Protein AF-A0A839F134-F1 (afdb_monomer_lite)

Organism: NCBI:txid328517

Foldseek 3Di:
DPDLLVVQV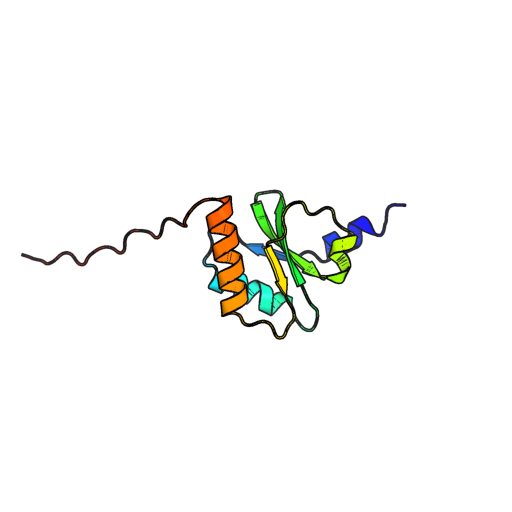VQKDFQFALLDQLLSSLVSLLVSQVQAKKWWAQDPVRTIMITGPVCPVSYDGPGTLDIDGNPDDSVVSSVSSQVSSCVPPNHNPPPPDPDPPDDD

Secondary structure (DSSP, 8-state):
--SHHHHHHHT-EEEE-TTS-HHHHHHHHHHHHTTS-EEEEE-GGG-EEEEEGGGGGGS--S-EEEEE-TT--HHHHHHHHHHHHHHHH-S--PPPP-------

Radius of gyration: 16.55 Å; chains: 1; bounding box: 54×34×42 Å

Sequence (104 aa):
MTDQHLHGLEESFDVGSPQDEPATLASIVLNCMRDRPLAVYLGEGRALRCVPARALGEIEIDDIVGVYSPKADLDAIADDIRTYVEARFGPARVPPVLAPRRAA

Structure (mmCIF, N/CA/C/O backbone):
data_AF-A0A839F134-F1
#
_entry.id   AF-A0A839F134-F1
#
loop_
_atom_site.group_PDB
_atom_site.id
_atom_site.type_symbol
_atom_site.label_atom_id
_atom_site.label_alt_id
_atom_site.label_comp_id
_atom_site.label_asym_id
_atom_site.label_entity_id
_atom_site.label_seq_id
_atom_site.pdbx_PDB_ins_code
_atom_site.Cartn_x
_atom_site.Cartn_y
_atom_site.Cartn_z
_atom_site.occupancy
_atom_site.B_iso_or_equiv
_atom_site.auth_seq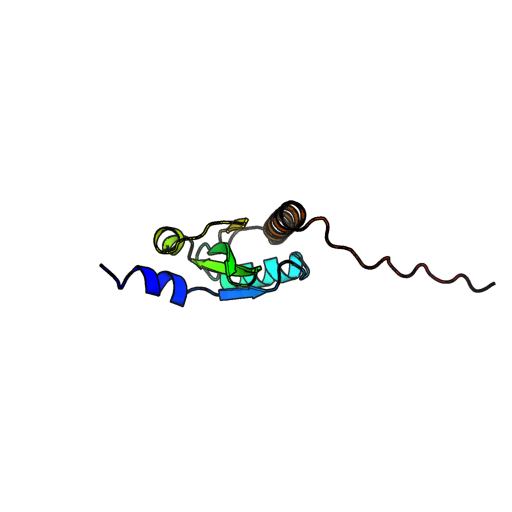_id
_atom_site.auth_comp_id
_atom_site.auth_asym_id
_atom_site.auth_atom_id
_atom_site.pdbx_PDB_model_num
ATOM 1 N N . MET A 1 1 ? -18.546 23.329 10.870 1.00 50.31 1 MET A N 1
ATOM 2 C CA . MET A 1 1 ? -18.374 21.898 10.540 1.00 50.31 1 MET A CA 1
ATOM 3 C C . MET A 1 1 ? -16.965 21.719 9.979 1.00 50.31 1 MET A C 1
ATOM 5 O O . MET A 1 1 ? -16.840 21.594 8.773 1.00 50.31 1 MET A O 1
ATOM 9 N N . THR A 1 2 ? -15.902 21.805 10.787 1.00 49.22 2 THR A N 1
ATOM 10 C CA . THR A 1 2 ? -14.543 21.969 10.209 1.00 49.22 2 THR A CA 1
ATOM 11 C C . THR A 1 2 ? -13.382 21.560 11.130 1.00 49.22 2 THR A C 1
ATOM 13 O O . THR A 1 2 ? -12.305 22.120 11.014 1.00 49.22 2 THR A O 1
ATOM 16 N N . ASP A 1 3 ? -13.560 20.562 11.999 1.00 52.25 3 ASP A N 1
ATOM 17 C CA . ASP A 1 3 ? -12.428 19.988 12.763 1.00 52.25 3 ASP A CA 1
ATOM 18 C C . ASP A 1 3 ? -12.170 18.506 12.447 1.00 52.25 3 ASP A C 1
ATOM 20 O O . ASP A 1 3 ? -11.038 18.048 12.508 1.00 52.25 3 ASP A O 1
ATOM 24 N N . GLN A 1 4 ? -13.186 17.748 12.016 1.00 50.56 4 GLN A N 1
ATOM 25 C CA . GLN A 1 4 ? -13.009 16.316 11.725 1.00 50.56 4 GLN A CA 1
ATOM 26 C C . GLN A 1 4 ? -12.210 16.047 10.439 1.00 50.56 4 GLN A C 1
ATOM 28 O O . GLN A 1 4 ? -11.424 15.114 10.414 1.00 50.56 4 GLN A O 1
ATOM 33 N N . HIS A 1 5 ? -12.322 16.894 9.408 1.00 50.47 5 HIS A N 1
ATOM 34 C CA . HIS A 1 5 ? -11.585 16.705 8.145 1.00 50.47 5 HIS A CA 1
ATOM 35 C C . HIS A 1 5 ? -10.055 16.799 8.298 1.00 50.47 5 HIS A C 1
ATOM 37 O O . HIS A 1 5 ? -9.318 16.240 7.490 1.00 50.47 5 HIS A O 1
ATOM 43 N N . LEU A 1 6 ? -9.556 17.519 9.310 1.00 52.34 6 LEU A N 1
ATOM 44 C CA . LEU A 1 6 ? -8.115 17.703 9.501 1.00 52.34 6 LEU A CA 1
ATOM 45 C C . LEU A 1 6 ? -7.479 16.532 10.258 1.00 52.34 6 LEU A C 1
ATOM 47 O O . LEU A 1 6 ? -6.358 16.150 9.935 1.00 52.34 6 LEU A O 1
ATOM 51 N N . HIS A 1 7 ? -8.203 15.901 11.186 1.00 58.81 7 HIS A N 1
ATOM 52 C CA . HIS A 1 7 ? -7.669 14.795 11.985 1.00 58.81 7 HIS A CA 1
ATOM 53 C C . HIS A 1 7 ? -7.282 13.568 11.148 1.00 58.81 7 HIS A C 1
ATOM 55 O O . HIS A 1 7 ? -6.238 12.960 11.393 1.00 58.81 7 HIS A O 1
ATOM 61 N N . GLY A 1 8 ? -8.064 13.232 10.116 1.00 56.84 8 GLY A N 1
ATOM 62 C CA . GLY A 1 8 ? -7.723 12.139 9.202 1.00 56.84 8 GLY A CA 1
ATOM 63 C C . GLY A 1 8 ? -6.433 12.379 8.405 1.00 56.84 8 GLY A C 1
ATOM 64 O O . GLY A 1 8 ? -5.682 11.437 8.148 1.00 56.84 8 GLY A O 1
ATOM 65 N N . LEU A 1 9 ? -6.133 13.640 8.064 1.00 60.50 9 LEU A N 1
ATOM 66 C CA . LEU A 1 9 ? -4.898 14.037 7.375 1.00 60.50 9 LEU A CA 1
ATOM 67 C C . LEU A 1 9 ? -3.689 14.115 8.321 1.00 60.50 9 LEU A C 1
ATOM 69 O O . LEU A 1 9 ? -2.573 13.813 7.892 1.00 60.50 9 LEU A O 1
ATOM 73 N N . GLU A 1 10 ? -3.890 14.464 9.596 1.00 63.91 10 GLU A N 1
ATOM 74 C CA . GLU A 1 10 ? -2.837 14.440 10.628 1.00 63.91 10 GLU A CA 1
ATOM 75 C C . GLU A 1 10 ? -2.307 13.020 10.895 1.00 63.91 10 GLU A C 1
ATOM 77 O O . GLU A 1 10 ? -1.129 12.851 11.205 1.00 63.91 10 GLU A O 1
ATOM 82 N N . GLU A 1 11 ? -3.148 11.990 10.733 1.00 72.50 11 GLU A N 1
ATOM 83 C CA . GLU A 1 11 ? -2.751 10.576 10.839 1.00 72.50 11 GLU A CA 1
ATOM 84 C C . GLU A 1 11 ? -2.236 9.985 9.506 1.00 72.50 11 GLU A C 1
ATOM 86 O O . GLU A 1 11 ? -2.077 8.767 9.401 1.00 72.50 11 GLU A O 1
ATOM 91 N N . SER A 1 12 ? -1.981 10.806 8.478 1.00 82.31 12 SER A N 1
ATOM 92 C CA . SER A 1 12 ? -1.436 10.313 7.208 1.00 82.31 12 SER A CA 1
ATOM 93 C C . SER A 1 12 ? 0.076 10.085 7.275 1.00 82.31 12 SER A C 1
ATOM 95 O O . SER A 1 12 ? 0.837 10.927 7.752 1.00 82.31 12 SER A O 1
ATOM 97 N N . PHE A 1 13 ? 0.524 8.949 6.747 1.00 87.88 13 PHE A N 1
ATOM 98 C CA . PHE A 1 13 ? 1.935 8.592 6.645 1.00 87.88 13 PHE A CA 1
ATOM 99 C C . PHE A 1 13 ? 2.374 8.607 5.184 1.00 87.88 13 PHE A C 1
ATOM 101 O O . PHE A 1 13 ? 1.646 8.157 4.294 1.00 87.88 13 PHE A O 1
ATOM 108 N N . ASP A 1 14 ? 3.572 9.133 4.946 1.00 90.31 14 ASP A N 1
ATOM 109 C CA . ASP A 1 14 ? 4.242 9.025 3.655 1.00 90.31 14 ASP A CA 1
ATOM 110 C C . ASP A 1 14 ? 4.806 7.608 3.506 1.00 90.31 14 ASP A C 1
ATOM 112 O O . ASP A 1 14 ? 5.509 7.123 4.396 1.00 90.31 14 ASP A O 1
ATOM 116 N N . VAL A 1 15 ? 4.438 6.928 2.419 1.00 91.62 15 VAL A N 1
ATOM 117 C CA . VAL A 1 15 ? 4.934 5.578 2.117 1.00 91.62 15 VAL A CA 1
ATOM 118 C C . VAL A 1 15 ? 6.131 5.666 1.178 1.00 91.62 15 VAL A C 1
ATOM 120 O O . VAL A 1 15 ? 7.128 4.985 1.398 1.00 91.62 15 VAL A O 1
ATOM 123 N N . GLY A 1 16 ? 6.031 6.490 0.135 1.00 91.62 16 GLY A N 1
ATOM 124 C CA . GLY A 1 16 ? 7.105 6.696 -0.830 1.00 91.62 16 GLY A CA 1
ATOM 125 C C . GLY A 1 16 ? 6.604 7.014 -2.234 1.00 91.62 16 GLY A C 1
ATOM 126 O O . GLY A 1 16 ? 5.424 7.297 -2.464 1.00 91.62 16 GLY A O 1
ATOM 127 N N . SER A 1 17 ? 7.512 6.967 -3.203 1.00 91.19 17 SER A N 1
ATOM 128 C CA . SER A 1 17 ? 7.186 7.188 -4.608 1.00 91.19 17 SER A CA 1
ATOM 129 C C . SER A 1 17 ? 6.547 5.932 -5.214 1.00 91.19 17 SER A C 1
ATOM 131 O O . SER A 1 17 ? 7.035 4.831 -4.977 1.00 91.19 17 SER A O 1
ATOM 133 N N . PRO A 1 18 ? 5.540 6.054 -6.098 1.00 86.94 18 PRO A N 1
ATOM 134 C CA . PRO A 1 18 ? 5.007 4.931 -6.870 1.00 86.94 18 PRO A CA 1
ATOM 135 C C . PRO A 1 18 ? 6.055 4.219 -7.736 1.00 86.94 18 PRO A C 1
ATOM 137 O O . PRO A 1 18 ? 5.791 3.137 -8.240 1.00 86.94 18 PRO A O 1
ATOM 140 N N . GLN A 1 19 ? 7.213 4.847 -7.965 1.00 85.31 19 GLN A N 1
ATOM 141 C CA . GLN A 1 19 ? 8.323 4.274 -8.732 1.00 85.31 19 GLN A CA 1
ATOM 142 C C . GLN A 1 19 ? 9.290 3.447 -7.873 1.00 85.31 19 GLN A C 1
ATOM 144 O O . GLN A 1 19 ? 10.182 2.804 -8.428 1.00 85.31 19 GLN A O 1
ATOM 149 N N . ASP A 1 20 ? 9.153 3.493 -6.546 1.00 89.31 20 ASP A N 1
ATOM 150 C CA . ASP A 1 20 ? 9.965 2.681 -5.646 1.00 89.31 20 ASP A CA 1
ATOM 151 C C . ASP A 1 20 ? 9.559 1.202 -5.744 1.00 89.31 20 ASP A C 1
ATOM 153 O O . ASP A 1 20 ? 8.497 0.844 -6.258 1.00 89.31 20 ASP A O 1
ATOM 157 N N . GLU A 1 21 ? 10.422 0.314 -5.253 1.00 91.31 21 GLU A N 1
ATOM 158 C CA . GLU A 1 21 ? 10.173 -1.124 -5.311 1.00 91.31 21 GLU A CA 1
ATOM 159 C C . GLU A 1 21 ? 8.901 -1.501 -4.518 1.00 91.31 21 GLU A C 1
ATOM 161 O O . GLU A 1 21 ? 8.832 -1.212 -3.317 1.00 91.31 21 GLU A O 1
ATOM 166 N N . PRO A 1 22 ? 7.914 -2.198 -5.125 1.00 91.38 22 PRO A N 1
ATOM 167 C CA . PRO A 1 22 ? 6.641 -2.505 -4.467 1.00 91.38 22 PRO A CA 1
ATOM 168 C C . PRO A 1 22 ? 6.782 -3.255 -3.139 1.00 91.38 22 PRO A C 1
ATOM 170 O O . PRO A 1 22 ? 6.051 -2.969 -2.196 1.00 91.38 22 PRO A O 1
ATOM 173 N N . ALA A 1 23 ? 7.760 -4.160 -3.022 1.00 92.50 23 ALA A N 1
ATOM 174 C CA . ALA A 1 23 ? 8.041 -4.878 -1.777 1.00 92.50 23 ALA A CA 1
ATOM 175 C C . ALA A 1 23 ? 8.525 -3.943 -0.651 1.00 92.50 23 ALA A C 1
ATOM 177 O O . ALA A 1 23 ? 8.192 -4.140 0.519 1.00 92.50 23 ALA A O 1
ATOM 178 N N . THR A 1 24 ? 9.272 -2.890 -1.000 1.00 93.56 24 THR A N 1
ATOM 179 C CA . THR A 1 24 ? 9.732 -1.876 -0.041 1.00 93.56 24 THR A CA 1
ATOM 180 C C . THR A 1 24 ? 8.555 -1.024 0.428 1.00 93.56 24 THR A C 1
ATOM 182 O O . THR A 1 24 ? 8.372 -0.843 1.631 1.00 93.56 24 THR A O 1
ATOM 185 N N . LEU A 1 25 ? 7.707 -0.575 -0.501 1.00 93.81 25 LEU A N 1
ATOM 186 C CA . LEU A 1 25 ? 6.487 0.176 -0.190 1.00 93.81 25 LEU A CA 1
ATOM 187 C C . LEU A 1 25 ? 5.523 -0.649 0.682 1.00 93.81 25 LEU A C 1
ATOM 189 O O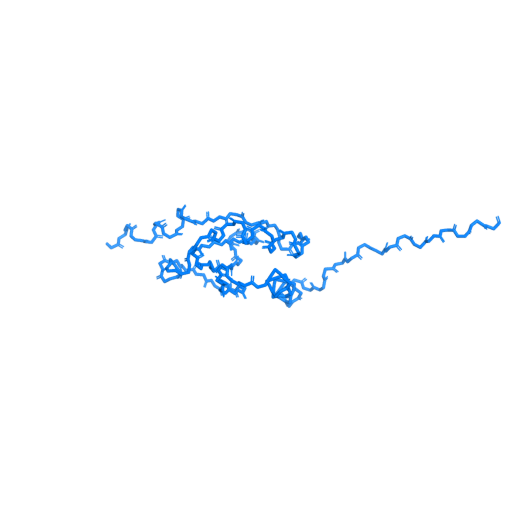 . LEU A 1 25 ? 5.019 -0.153 1.688 1.00 93.81 25 LEU A O 1
ATOM 193 N N . ALA A 1 26 ? 5.328 -1.931 0.360 1.00 94.00 26 ALA A N 1
ATOM 194 C CA . ALA A 1 26 ? 4.508 -2.855 1.143 1.00 94.00 26 ALA A CA 1
ATOM 195 C C . ALA A 1 26 ? 5.048 -3.061 2.567 1.00 94.00 26 ALA A C 1
ATOM 197 O O . ALA A 1 26 ? 4.280 -3.054 3.532 1.00 94.00 26 ALA A O 1
ATOM 198 N N . SER A 1 27 ? 6.370 -3.181 2.719 1.00 93.56 27 SER A N 1
ATOM 199 C CA . SER A 1 27 ? 7.019 -3.274 4.031 1.00 93.56 27 SER A CA 1
ATOM 200 C C . SER A 1 27 ? 6.784 -2.016 4.874 1.00 93.56 27 SER A C 1
ATOM 202 O O . SER A 1 27 ? 6.452 -2.111 6.057 1.00 93.56 27 SER A O 1
ATOM 204 N N . ILE A 1 28 ? 6.878 -0.826 4.270 1.00 93.62 28 ILE A N 1
ATOM 205 C CA . ILE A 1 28 ? 6.569 0.443 4.950 1.00 93.62 28 ILE A CA 1
ATOM 206 C C . ILE A 1 28 ? 5.100 0.469 5.385 1.00 93.62 28 ILE A C 1
ATOM 208 O O . ILE A 1 28 ? 4.812 0.735 6.551 1.00 93.62 28 ILE A O 1
ATOM 212 N N . VAL A 1 29 ? 4.178 0.106 4.489 1.00 92.75 29 VAL A N 1
ATOM 213 C CA . VAL A 1 29 ? 2.738 0.021 4.777 1.00 92.75 29 VAL A CA 1
ATOM 214 C C . VAL A 1 29 ? 2.445 -0.922 5.954 1.00 92.75 29 VAL A C 1
ATOM 216 O O . VAL A 1 29 ? 1.693 -0.552 6.858 1.00 92.75 29 VAL A O 1
ATOM 219 N N . LEU A 1 30 ? 3.069 -2.103 6.000 1.00 90.81 30 LEU A N 1
ATOM 220 C CA . LEU A 1 30 ? 2.935 -3.045 7.120 1.00 90.81 30 LEU A CA 1
ATOM 221 C C . LEU A 1 30 ? 3.500 -2.491 8.431 1.00 90.81 30 LEU A C 1
ATOM 223 O O . LEU A 1 30 ? 2.850 -2.593 9.472 1.00 90.81 30 LEU A O 1
ATOM 227 N N . ASN A 1 31 ? 4.667 -1.848 8.388 1.00 90.31 31 ASN A N 1
ATOM 228 C CA . ASN A 1 31 ? 5.267 -1.226 9.570 1.00 90.31 31 ASN A CA 1
ATOM 229 C C . ASN A 1 31 ? 4.410 -0.070 10.115 1.00 90.31 31 ASN A C 1
ATOM 231 O O . ASN A 1 31 ? 4.321 0.119 11.333 1.00 90.31 31 ASN A O 1
ATOM 235 N N . CYS A 1 32 ? 3.736 0.675 9.236 1.00 88.25 32 CYS A N 1
ATOM 236 C CA . CYS A 1 32 ? 2.769 1.702 9.619 1.00 88.25 32 CYS A CA 1
ATOM 237 C C . CYS A 1 32 ? 1.486 1.105 10.220 1.00 88.25 32 CYS A C 1
ATOM 239 O O . CYS A 1 32 ? 0.878 1.733 11.090 1.00 88.25 32 CYS A O 1
ATOM 241 N N . MET A 1 33 ? 1.075 -0.096 9.790 1.00 88.19 33 MET A N 1
ATOM 242 C CA . MET A 1 33 ? -0.204 -0.703 10.177 1.00 88.19 33 MET A CA 1
ATOM 243 C C . MET A 1 33 ? -0.325 -0.983 11.678 1.00 88.19 33 MET A C 1
ATOM 245 O O . MET A 1 33 ? -1.439 -0.939 12.194 1.00 88.19 33 MET A O 1
ATOM 249 N N . ARG A 1 34 ? 0.777 -1.183 12.420 1.00 79.50 34 ARG A N 1
ATOM 250 C CA . ARG A 1 34 ? 0.752 -1.555 13.855 1.00 79.50 34 ARG A CA 1
ATOM 251 C C . ARG A 1 34 ? -0.376 -2.574 14.131 1.00 79.50 34 ARG A C 1
ATOM 253 O O . ARG A 1 34 ? -0.316 -3.687 13.629 1.00 79.50 34 ARG A O 1
ATOM 260 N N . ASP A 1 35 ? -1.436 -2.159 14.833 1.00 84.81 35 ASP A N 1
ATOM 261 C CA . ASP A 1 35 ? -2.615 -2.976 15.165 1.00 84.81 35 ASP A CA 1
ATOM 262 C C . ASP A 1 35 ? -3.919 -2.492 14.497 1.00 84.81 35 ASP A C 1
ATOM 264 O O . ASP A 1 35 ? -5.020 -2.862 14.913 1.00 84.81 35 ASP A O 1
ATOM 268 N N . ARG A 1 36 ? -3.839 -1.607 13.498 1.00 87.19 36 ARG A N 1
ATOM 269 C CA . ARG A 1 36 ? -5.001 -0.948 12.885 1.00 87.19 36 ARG A CA 1
ATOM 270 C C . ARG A 1 36 ? -4.979 -1.090 11.361 1.00 87.19 36 ARG A C 1
ATOM 272 O O . ARG A 1 36 ? -3.927 -0.910 10.765 1.00 87.19 36 ARG A O 1
ATOM 279 N N . PRO A 1 37 ? -6.121 -1.358 10.705 1.00 92.62 37 PRO A N 1
ATOM 280 C CA . PRO A 1 37 ? -6.183 -1.357 9.248 1.00 92.62 37 PRO A CA 1
ATOM 281 C C . PRO A 1 37 ? -5.807 0.006 8.655 1.00 92.62 37 PRO A C 1
ATOM 283 O O . PRO A 1 37 ? -6.234 1.041 9.181 1.00 92.62 37 PRO A O 1
ATOM 286 N N . LEU A 1 38 ? -5.065 -0.002 7.548 1.00 93.69 38 LEU A N 1
ATOM 287 C CA . LEU A 1 38 ? -4.695 1.196 6.795 1.00 93.69 38 LEU A CA 1
ATOM 288 C C . LEU A 1 38 ? -5.271 1.150 5.382 1.00 93.69 38 LEU A C 1
ATOM 290 O O . LEU A 1 38 ? -5.295 0.099 4.746 1.00 93.69 38 LEU A O 1
ATOM 294 N N . ALA A 1 39 ? -5.692 2.304 4.883 1.00 93.75 39 ALA A N 1
ATOM 295 C CA . ALA A 1 39 ? -5.959 2.519 3.471 1.00 93.75 39 ALA A CA 1
ATOM 296 C C . ALA A 1 39 ? -4.733 3.157 2.817 1.00 93.75 39 ALA A C 1
ATOM 298 O O . ALA A 1 39 ? -4.190 4.123 3.352 1.00 93.75 39 ALA A O 1
ATOM 299 N N . VAL A 1 40 ? -4.311 2.622 1.675 1.00 94.62 40 VAL A N 1
ATOM 300 C CA . VAL A 1 40 ? -3.216 3.149 0.855 1.00 94.62 40 VAL A CA 1
ATOM 301 C C . VAL A 1 40 ? -3.812 3.826 -0.368 1.00 94.62 40 VAL A C 1
ATOM 303 O O . VAL A 1 40 ? -4.688 3.265 -1.027 1.00 94.62 40 VAL A O 1
ATOM 306 N N . TYR A 1 41 ? -3.340 5.025 -0.676 1.00 92.38 41 TYR A N 1
ATOM 307 C CA . TYR A 1 41 ? -3.860 5.851 -1.758 1.00 92.38 41 TYR A CA 1
ATOM 308 C C . TYR A 1 41 ? -2.756 6.687 -2.400 1.00 92.38 41 TYR A C 1
ATOM 310 O O . TYR A 1 41 ? -1.668 6.857 -1.839 1.00 92.38 41 TYR A O 1
ATOM 318 N N . LEU A 1 42 ? -3.043 7.218 -3.586 1.00 90.62 42 LEU A N 1
ATOM 319 C CA . LEU A 1 42 ? -2.166 8.167 -4.256 1.00 90.62 42 LEU A CA 1
ATOM 320 C C . LEU A 1 42 ? -2.498 9.589 -3.786 1.00 90.62 42 LEU A C 1
ATOM 322 O O . LEU A 1 42 ? -3.561 10.124 -4.093 1.00 90.62 42 LEU A O 1
ATOM 326 N N . GLY A 1 43 ? -1.593 10.197 -3.023 1.00 84.88 43 GLY A N 1
ATOM 327 C CA . GLY A 1 43 ? -1.745 11.558 -2.518 1.00 84.88 43 GLY A CA 1
ATOM 328 C C . GLY A 1 43 ? -1.305 12.642 -3.506 1.00 84.88 43 GLY A C 1
ATOM 329 O O . GLY A 1 43 ? -0.822 12.380 -4.615 1.00 84.88 43 GLY A O 1
ATOM 330 N N . GLU A 1 44 ? -1.423 13.896 -3.065 1.00 75.94 44 GLU A N 1
ATOM 331 C CA . GLU A 1 44 ? -0.881 15.050 -3.785 1.00 75.94 44 GLU A CA 1
ATOM 332 C C . GLU A 1 44 ? 0.618 14.876 -4.078 1.00 75.94 44 GLU A C 1
ATOM 334 O O . GLU A 1 44 ? 1.368 14.295 -3.296 1.00 75.94 44 GLU A O 1
ATOM 339 N N . GLY A 1 45 ? 1.061 15.343 -5.248 1.00 76.56 45 GLY A N 1
ATOM 340 C CA . GLY A 1 45 ? 2.437 15.123 -5.710 1.00 76.56 45 GLY A CA 1
ATOM 341 C C . GLY A 1 45 ? 2.713 13.704 -6.220 1.00 76.56 45 GLY A C 1
ATOM 342 O O . GLY A 1 45 ? 3.850 13.411 -6.581 1.00 76.56 45 GLY A O 1
ATOM 343 N N . ARG A 1 46 ? 1.677 12.854 -6.320 1.00 80.44 46 ARG A N 1
ATOM 344 C CA . ARG A 1 46 ? 1.764 11.451 -6.753 1.00 80.44 46 ARG A CA 1
ATOM 345 C C . ARG A 1 46 ? 2.613 10.585 -5.824 1.00 80.44 46 ARG A C 1
ATOM 347 O O . ARG A 1 46 ? 3.177 9.611 -6.295 1.00 80.44 46 ARG A O 1
ATOM 354 N N . ALA A 1 47 ? 2.721 10.921 -4.543 1.00 88.44 47 ALA A N 1
ATOM 355 C CA . ALA A 1 47 ? 3.320 10.030 -3.553 1.00 88.44 47 ALA A CA 1
ATOM 356 C C . ALA A 1 47 ? 2.274 9.024 -3.058 1.00 88.44 47 ALA A C 1
ATOM 358 O O . ALA A 1 47 ? 1.101 9.371 -2.898 1.00 88.44 47 ALA A O 1
ATOM 359 N N . LEU A 1 48 ? 2.686 7.785 -2.803 1.00 92.19 48 LEU A N 1
ATOM 360 C CA . LEU A 1 48 ? 1.855 6.834 -2.078 1.00 92.19 48 LEU A CA 1
ATOM 361 C C . LEU A 1 48 ? 1.812 7.239 -0.610 1.00 92.19 48 LEU A C 1
ATOM 363 O O . LEU A 1 48 ? 2.841 7.484 0.025 1.00 92.19 48 LEU A O 1
ATOM 367 N N . ARG A 1 49 ? 0.599 7.303 -0.075 1.00 92.62 49 ARG A N 1
ATOM 368 C CA . ARG A 1 49 ? 0.330 7.652 1.317 1.00 92.62 49 ARG A CA 1
ATOM 369 C C . ARG A 1 49 ? -0.602 6.625 1.919 1.00 92.62 49 ARG A C 1
ATOM 371 O O . ARG A 1 49 ? -1.318 5.920 1.204 1.00 92.62 49 ARG A O 1
ATOM 378 N N . CYS A 1 50 ? -0.606 6.544 3.239 1.00 92.38 50 CYS A N 1
ATOM 379 C CA . CYS A 1 50 ? -1.572 5.724 3.945 1.00 92.38 50 CYS A CA 1
ATOM 380 C C . CYS A 1 50 ? -2.183 6.448 5.139 1.00 92.38 50 CYS A C 1
ATOM 382 O O . CYS A 1 50 ? -1.556 7.304 5.756 1.00 92.38 50 CYS A O 1
ATOM 384 N N . VAL A 1 51 ? -3.428 6.100 5.449 1.00 91.69 51 VAL A N 1
ATOM 385 C CA . VAL A 1 51 ? -4.179 6.597 6.611 1.00 91.69 51 VAL A CA 1
ATOM 386 C C . VAL A 1 51 ? -4.878 5.437 7.315 1.00 91.69 51 VAL A C 1
ATOM 388 O O . VAL A 1 51 ? -5.131 4.404 6.687 1.00 91.69 51 VAL A O 1
ATOM 391 N N . PRO A 1 52 ? -5.254 5.574 8.597 1.00 91.31 52 PRO A N 1
ATOM 392 C CA . PRO A 1 52 ? -6.178 4.645 9.234 1.00 91.31 52 PRO A CA 1
ATOM 393 C C . PRO A 1 52 ? -7.449 4.461 8.402 1.00 91.31 52 PRO A C 1
ATOM 395 O O . PRO A 1 52 ? -8.084 5.439 8.025 1.00 91.31 52 PRO A O 1
ATOM 398 N N . ALA A 1 53 ? -7.880 3.219 8.168 1.00 90.38 53 ALA A N 1
ATOM 399 C CA . ALA A 1 53 ? -9.054 2.943 7.328 1.00 90.38 53 ALA A CA 1
ATOM 400 C C . ALA A 1 53 ? -10.339 3.632 7.835 1.00 90.38 53 ALA A C 1
ATOM 402 O O . ALA A 1 53 ? -11.206 3.996 7.048 1.00 90.38 53 ALA A O 1
ATOM 403 N N . ARG A 1 54 ? -10.445 3.862 9.152 1.00 87.19 54 ARG A N 1
ATOM 404 C CA . ARG A 1 54 ? -11.546 4.624 9.769 1.00 87.19 54 ARG A CA 1
ATOM 405 C C . ARG A 1 54 ? -11.599 6.090 9.318 1.00 87.19 54 ARG A C 1
ATOM 407 O O . ARG A 1 54 ? -12.679 6.657 9.284 1.00 87.19 54 ARG A O 1
ATOM 414 N N . ALA A 1 55 ? -10.447 6.669 8.978 1.00 85.31 55 ALA A N 1
ATOM 415 C CA . ALA A 1 55 ? -10.309 8.060 8.569 1.00 85.31 55 ALA A CA 1
ATOM 416 C C . ALA A 1 55 ? -10.580 8.250 7.070 1.00 85.31 55 ALA A C 1
ATOM 418 O O . ALA A 1 55 ? -10.667 9.381 6.615 1.00 85.31 55 ALA A O 1
ATOM 419 N N . LEU A 1 56 ? -10.762 7.167 6.299 1.00 82.62 56 LEU A N 1
ATOM 420 C CA . LEU A 1 56 ? -11.064 7.241 4.866 1.00 82.62 56 LEU A CA 1
ATOM 421 C C . LEU A 1 56 ? -12.341 8.053 4.584 1.00 82.62 56 LEU A C 1
ATOM 423 O O . LEU A 1 56 ? -12.418 8.741 3.578 1.00 82.62 56 LEU A O 1
ATOM 427 N N . GLY A 1 57 ? -13.335 7.993 5.477 1.00 77.50 57 GLY A N 1
ATOM 428 C CA . GLY A 1 57 ? -14.573 8.774 5.354 1.00 77.50 57 GLY A CA 1
ATOM 429 C C . GLY A 1 57 ? -14.436 10.250 5.742 1.00 77.50 57 GLY A C 1
ATOM 430 O O . GLY A 1 57 ? -15.396 11.001 5.596 1.00 77.50 57 GLY A O 1
ATOM 431 N N . GLU A 1 58 ? -13.274 10.653 6.255 1.00 80.75 58 GLU A N 1
ATOM 432 C CA . GLU A 1 58 ? -12.976 12.013 6.717 1.00 80.75 58 GLU A CA 1
ATOM 433 C C . GLU A 1 58 ? -12.075 12.773 5.734 1.00 80.75 58 GLU A C 1
ATOM 435 O O . GLU A 1 58 ? -11.765 13.935 5.976 1.00 80.75 58 GLU A O 1
ATOM 440 N N . ILE A 1 59 ? -11.636 12.135 4.646 1.00 74.44 59 ILE A N 1
ATOM 441 C CA . ILE A 1 59 ? -10.704 12.704 3.670 1.00 74.44 59 ILE A CA 1
ATOM 442 C C . ILE A 1 59 ? -11.200 12.451 2.245 1.00 74.44 59 ILE A C 1
ATOM 444 O O . ILE A 1 59 ? -11.688 11.372 1.919 1.00 74.44 59 ILE A O 1
ATOM 448 N N . GLU A 1 60 ? -11.060 13.451 1.380 1.00 79.44 60 GLU A N 1
ATOM 449 C CA . GLU A 1 60 ? -11.350 13.303 -0.046 1.00 79.44 60 GLU A CA 1
ATOM 450 C C . GLU A 1 60 ? -10.163 12.598 -0.720 1.00 79.44 60 GLU A C 1
ATOM 452 O O . GLU A 1 60 ? -9.088 13.177 -0.876 1.00 79.44 60 GLU A O 1
ATOM 457 N N . ILE A 1 61 ? -10.341 11.321 -1.073 1.00 81.19 61 ILE A N 1
ATOM 458 C CA . ILE A 1 61 ? -9.364 10.530 -1.832 1.00 81.19 61 ILE A CA 1
ATOM 459 C C . ILE A 1 61 ? -9.984 10.126 -3.166 1.00 81.19 61 ILE A C 1
ATOM 461 O O . ILE A 1 61 ? -10.963 9.382 -3.200 1.00 81.19 61 ILE A O 1
ATOM 465 N N . ASP A 1 62 ? -9.353 10.555 -4.257 1.00 80.06 62 ASP A N 1
ATOM 466 C CA . ASP A 1 62 ? -9.781 10.209 -5.614 1.00 80.06 62 ASP A CA 1
ATOM 467 C C . ASP A 1 62 ? -9.351 8.801 -6.048 1.00 80.06 62 ASP A C 1
ATOM 469 O O . ASP A 1 62 ? -10.017 8.184 -6.878 1.00 80.06 62 ASP A O 1
ATOM 473 N N . ASP A 1 63 ? -8.220 8.302 -5.535 1.00 87.19 63 ASP A N 1
ATOM 474 C CA . ASP A 1 63 ? -7.581 7.098 -6.073 1.00 87.19 63 ASP A CA 1
ATOM 475 C C . ASP A 1 63 ? -6.951 6.231 -4.968 1.00 87.19 63 ASP A C 1
ATOM 477 O O . ASP A 1 63 ? -5.872 6.520 -4.437 1.00 87.19 63 ASP A O 1
ATOM 481 N N . ILE A 1 64 ? -7.669 5.171 -4.592 1.00 91.31 64 ILE A N 1
ATOM 482 C CA . ILE A 1 64 ? -7.288 4.222 -3.539 1.00 91.31 64 ILE A CA 1
ATOM 483 C C . ILE A 1 64 ? -6.633 3.004 -4.186 1.00 91.31 64 ILE A C 1
ATOM 485 O O . ILE A 1 64 ? -7.207 2.384 -5.077 1.00 91.31 64 ILE A O 1
ATOM 489 N N . VAL A 1 65 ? -5.465 2.623 -3.673 1.00 93.62 65 VAL A N 1
ATOM 490 C CA . VAL A 1 65 ? -4.784 1.380 -4.052 1.00 93.62 65 VAL A CA 1
ATOM 491 C C . VAL A 1 65 ? -5.478 0.189 -3.397 1.00 93.62 65 VAL A C 1
ATOM 493 O O . VAL A 1 65 ? -5.846 -0.768 -4.067 1.00 93.62 65 VAL A O 1
ATOM 496 N N . GLY A 1 66 ? -5.679 0.260 -2.079 1.00 94.19 66 GLY A N 1
ATOM 497 C CA . GLY A 1 66 ? -6.301 -0.816 -1.316 1.00 94.19 66 GLY A CA 1
ATOM 498 C C . GLY A 1 66 ? -6.441 -0.496 0.168 1.00 94.19 66 GLY A C 1
ATOM 499 O O . GLY A 1 66 ? -5.878 0.477 0.675 1.00 94.19 66 GLY A O 1
ATOM 500 N N . VAL A 1 67 ? -7.207 -1.331 0.872 1.00 94.81 67 VAL A N 1
ATOM 501 C CA . VAL A 1 67 ? -7.363 -1.278 2.331 1.00 94.81 67 VAL A CA 1
ATOM 502 C C . VAL A 1 67 ? -6.871 -2.590 2.918 1.00 94.81 67 VAL A C 1
ATOM 504 O O . VAL A 1 67 ? -7.389 -3.658 2.597 1.00 94.81 67 VAL A O 1
ATOM 507 N N . TYR A 1 68 ? -5.894 -2.501 3.810 1.00 95.25 68 TYR A N 1
ATOM 508 C CA . TYR A 1 68 ? -5.176 -3.649 4.341 1.00 95.25 68 TYR A CA 1
ATOM 509 C C . TYR A 1 68 ? -5.348 -3.746 5.851 1.00 95.25 68 TYR A C 1
ATOM 511 O O . TYR A 1 68 ? -5.460 -2.743 6.558 1.00 95.25 68 TYR A O 1
ATOM 519 N N . SER A 1 69 ? -5.375 -4.978 6.353 1.00 93.62 69 SER A N 1
ATOM 520 C CA . SER A 1 69 ? -5.373 -5.264 7.789 1.00 93.62 69 SER A CA 1
ATOM 521 C C . SER A 1 69 ? -3.969 -5.665 8.249 1.00 93.62 69 SER A C 1
ATOM 523 O O . SER A 1 69 ? -3.202 -6.155 7.425 1.00 93.62 69 SER A O 1
ATOM 525 N N . PRO A 1 70 ? -3.647 -5.599 9.554 1.00 88.69 70 PRO A N 1
ATOM 526 C CA . PRO A 1 70 ? -2.355 -6.068 10.074 1.00 88.69 70 PRO A CA 1
ATOM 527 C C . PRO A 1 70 ? -2.035 -7.549 9.794 1.00 88.69 70 PRO A C 1
ATOM 529 O O . PRO A 1 70 ? -0.920 -7.996 10.030 1.00 88.69 70 PRO A O 1
ATOM 532 N N . LYS A 1 71 ? -3.021 -8.331 9.330 1.00 90.19 71 LYS A N 1
ATOM 533 C CA . LYS A 1 71 ? -2.867 -9.736 8.924 1.00 90.19 71 LYS A CA 1
ATOM 534 C C . LYS A 1 71 ? -2.674 -9.910 7.414 1.00 90.19 71 LYS A C 1
ATOM 536 O O . LYS A 1 71 ? -2.691 -11.043 6.942 1.00 90.19 71 LYS A O 1
ATOM 541 N N . ALA A 1 72 ? -2.610 -8.816 6.660 1.00 91.50 72 ALA A N 1
ATOM 542 C CA . ALA A 1 72 ? -2.391 -8.860 5.225 1.00 91.50 72 ALA A CA 1
ATOM 543 C C . ALA A 1 72 ? -0.997 -9.415 4.918 1.00 91.50 72 ALA A C 1
ATOM 545 O O . ALA A 1 72 ? -0.040 -9.178 5.655 1.00 91.50 72 ALA A O 1
ATOM 546 N N . ASP A 1 73 ? -0.916 -10.164 3.825 1.00 93.75 73 ASP A N 1
ATOM 547 C CA . ASP A 1 73 ? 0.343 -10.679 3.311 1.00 93.75 73 ASP A CA 1
ATOM 548 C C . ASP A 1 73 ? 1.130 -9.541 2.646 1.00 93.75 73 ASP A C 1
ATOM 550 O O . ASP A 1 73 ? 0.556 -8.734 1.908 1.00 93.75 73 ASP A O 1
ATOM 554 N N . LEU A 1 74 ? 2.438 -9.476 2.906 1.00 93.06 74 LEU A N 1
ATOM 555 C CA . LEU A 1 74 ? 3.330 -8.499 2.286 1.00 93.06 74 LEU A CA 1
ATOM 556 C C . LEU A 1 74 ? 3.311 -8.625 0.762 1.00 93.06 74 LEU A C 1
ATOM 558 O O . LEU A 1 74 ? 3.256 -7.604 0.076 1.00 93.06 74 LEU A O 1
ATOM 562 N N . ASP A 1 75 ? 3.306 -9.855 0.246 1.00 94.19 75 ASP A N 1
ATOM 563 C CA . ASP A 1 75 ? 3.328 -10.111 -1.193 1.00 94.19 75 ASP A CA 1
ATOM 564 C C . ASP A 1 75 ? 2.020 -9.661 -1.850 1.00 94.19 75 ASP A C 1
ATOM 566 O O . ASP A 1 75 ? 2.044 -9.113 -2.949 1.00 94.19 75 ASP A O 1
ATOM 570 N N . ALA A 1 76 ? 0.885 -9.807 -1.157 1.00 94.88 76 ALA A N 1
ATOM 571 C CA . ALA A 1 76 ? -0.403 -9.318 -1.646 1.00 94.88 76 ALA A CA 1
ATOM 572 C C . ALA A 1 76 ? -0.429 -7.784 -1.733 1.00 94.88 76 ALA A C 1
ATOM 574 O O . ALA A 1 76 ? -0.820 -7.231 -2.757 1.00 94.88 76 ALA A O 1
ATOM 575 N N . ILE A 1 77 ? 0.058 -7.090 -0.696 1.00 94.94 77 ILE A N 1
ATOM 576 C CA . ILE A 1 77 ? 0.147 -5.620 -0.702 1.00 94.94 77 ILE A CA 1
ATOM 577 C C . ILE A 1 77 ? 1.087 -5.145 -1.820 1.00 94.94 77 ILE A C 1
ATOM 579 O O . ILE A 1 77 ? 0.786 -4.177 -2.519 1.00 94.94 77 ILE A O 1
ATOM 583 N N . ALA A 1 78 ? 2.229 -5.813 -1.998 1.00 95.19 78 ALA A N 1
ATOM 584 C CA . ALA A 1 78 ? 3.189 -5.476 -3.044 1.00 95.19 78 ALA A CA 1
ATOM 585 C C . ALA A 1 78 ? 2.603 -5.690 -4.449 1.00 95.19 78 ALA A C 1
ATOM 587 O O . ALA A 1 78 ? 2.822 -4.860 -5.335 1.00 95.19 78 ALA A O 1
ATOM 588 N N . ASP A 1 79 ? 1.849 -6.773 -4.653 1.00 95.62 79 ASP A N 1
ATOM 58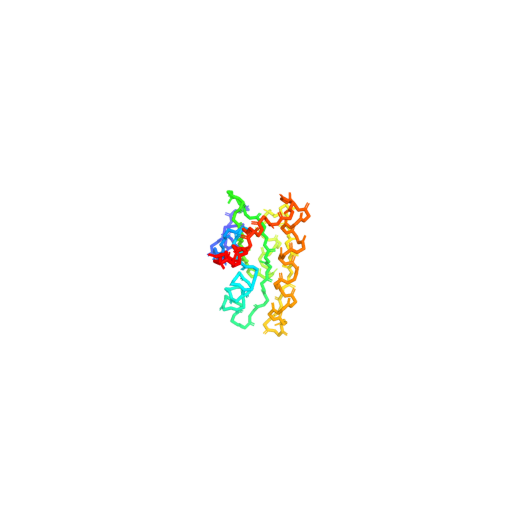9 C CA . ASP A 1 79 ? 1.195 -7.075 -5.927 1.00 95.62 79 ASP A CA 1
ATOM 590 C C . ASP A 1 79 ? 0.107 -6.053 -6.274 1.00 95.62 79 ASP A C 1
ATOM 592 O O . ASP A 1 79 ? 0.067 -5.568 -7.408 1.00 95.62 79 ASP A O 1
ATOM 596 N N . ASP A 1 80 ? -0.703 -5.654 -5.290 1.00 95.69 80 ASP A N 1
ATOM 597 C CA . ASP A 1 80 ? -1.732 -4.623 -5.449 1.00 95.69 80 ASP A CA 1
ATOM 598 C C . ASP A 1 80 ? -1.106 -3.263 -5.792 1.00 95.69 80 ASP A C 1
ATOM 600 O O . ASP A 1 80 ? -1.521 -2.609 -6.754 1.00 95.69 80 ASP A O 1
ATOM 604 N N . ILE A 1 81 ? -0.049 -2.857 -5.070 1.00 93.56 81 ILE A N 1
ATOM 605 C CA . ILE A 1 81 ? 0.703 -1.626 -5.366 1.00 93.56 81 ILE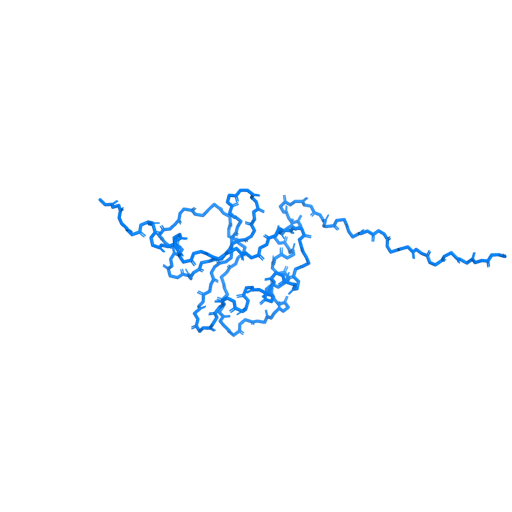 A CA 1
ATOM 606 C C . ILE A 1 81 ? 1.271 -1.681 -6.784 1.00 93.56 81 ILE A C 1
ATOM 608 O O . ILE A 1 81 ? 1.088 -0.735 -7.551 1.00 93.56 81 ILE A O 1
ATOM 612 N N . ARG A 1 82 ? 1.932 -2.781 -7.162 1.00 93.81 82 ARG A N 1
ATOM 613 C CA . ARG A 1 82 ? 2.493 -2.944 -8.508 1.00 93.81 82 ARG A CA 1
ATOM 614 C C . ARG A 1 82 ? 1.400 -2.831 -9.567 1.00 93.81 82 ARG A C 1
ATOM 616 O O . ARG A 1 82 ? 1.534 -2.027 -10.483 1.00 93.81 82 ARG A O 1
ATOM 623 N N . THR A 1 83 ? 0.324 -3.601 -9.432 1.00 94.19 83 THR A N 1
ATOM 624 C CA . THR A 1 83 ? -0.785 -3.635 -10.394 1.00 94.19 83 THR A CA 1
ATOM 625 C C . THR A 1 83 ? -1.403 -2.252 -10.567 1.00 94.19 83 THR A C 1
ATOM 627 O O . THR A 1 83 ? -1.622 -1.803 -11.695 1.00 94.19 83 THR A O 1
ATOM 630 N N . TYR A 1 84 ? -1.620 -1.540 -9.461 1.00 92.69 84 TYR A N 1
ATOM 631 C CA . TYR A 1 84 ? -2.113 -0.169 -9.478 1.00 92.69 84 TYR A CA 1
ATOM 632 C C . TYR A 1 84 ? -1.155 0.781 -10.217 1.00 92.69 84 TYR A C 1
ATOM 634 O O . TYR A 1 84 ? -1.569 1.517 -11.119 1.00 92.69 84 TYR A O 1
ATOM 642 N N . VAL A 1 85 ? 0.137 0.746 -9.878 1.00 90.06 85 VAL A N 1
ATOM 643 C CA . VAL A 1 85 ? 1.157 1.607 -10.495 1.00 90.06 85 VAL A CA 1
ATOM 644 C C . VAL A 1 85 ? 1.280 1.332 -11.990 1.00 90.06 85 VAL A C 1
ATOM 646 O O . VAL A 1 85 ? 1.299 2.276 -12.781 1.00 90.06 85 VAL A O 1
ATOM 649 N N . GLU A 1 86 ? 1.312 0.065 -12.395 1.00 91.25 86 GLU A N 1
ATOM 650 C CA . GLU A 1 86 ? 1.407 -0.329 -13.800 1.00 91.25 86 GLU A CA 1
ATOM 651 C C . GLU A 1 86 ? 0.183 0.119 -14.603 1.00 91.25 86 GLU A C 1
ATOM 653 O O . GLU A 1 86 ? 0.329 0.636 -15.714 1.00 91.25 86 GLU A O 1
ATOM 658 N N . ALA A 1 87 ? -1.017 -0.008 -14.032 1.00 90.25 87 ALA A N 1
ATOM 659 C CA . ALA A 1 87 ? -2.247 0.456 -14.665 1.00 90.25 87 ALA A CA 1
ATOM 660 C C . ALA A 1 87 ? -2.274 1.985 -14.830 1.00 90.25 87 ALA A C 1
ATOM 662 O O . ALA A 1 87 ? -2.769 2.496 -15.839 1.00 90.25 87 ALA A O 1
ATOM 663 N N . ARG A 1 88 ? -1.737 2.728 -13.853 1.00 88.19 88 ARG A N 1
ATOM 664 C CA . ARG A 1 88 ? -1.836 4.194 -13.813 1.00 88.19 88 ARG A CA 1
ATOM 665 C C . ARG A 1 88 ? -0.705 4.915 -14.542 1.00 88.19 88 ARG A C 1
ATOM 667 O O . ARG A 1 88 ? -0.946 5.947 -15.172 1.00 88.19 88 ARG A O 1
ATOM 674 N N . PHE A 1 89 ? 0.515 4.399 -14.441 1.00 85.75 89 PHE A N 1
ATOM 675 C CA . PHE A 1 89 ? 1.742 5.036 -14.930 1.00 85.75 89 PHE A CA 1
ATOM 676 C C . PHE A 1 89 ? 2.435 4.242 -16.045 1.00 85.75 89 PHE A C 1
ATOM 678 O O . PHE A 1 89 ? 3.386 4.746 -16.647 1.00 85.75 89 PHE A O 1
ATOM 685 N N . GLY A 1 90 ? 1.937 3.046 -16.363 1.00 82.94 90 GLY A N 1
ATOM 686 C CA . GLY A 1 90 ? 2.587 2.102 -17.264 1.00 82.94 90 GLY A CA 1
ATOM 687 C C . GLY A 1 90 ? 3.598 1.212 -16.534 1.00 82.94 90 GLY A C 1
ATOM 688 O O . GLY A 1 90 ? 3.932 1.466 -15.376 1.00 82.94 90 GLY A O 1
ATOM 689 N N . PRO A 1 91 ? 4.104 0.161 -17.204 1.00 75.62 91 PRO A N 1
ATOM 690 C CA . PRO A 1 91 ? 5.039 -0.773 -16.595 1.00 75.62 91 PRO A CA 1
ATOM 691 C C . PRO A 1 91 ? 6.292 -0.046 -16.106 1.00 75.62 91 PRO A C 1
ATOM 693 O O . PRO A 1 91 ? 6.883 0.752 -16.847 1.00 75.62 91 PRO A O 1
ATOM 696 N N . ALA A 1 92 ? 6.718 -0.354 -14.878 1.00 64.56 92 ALA A N 1
ATOM 697 C CA . ALA A 1 92 ? 7.991 0.119 -14.359 1.00 64.56 92 ALA A CA 1
ATOM 698 C C . ALA A 1 92 ? 9.091 -0.301 -15.342 1.00 64.56 92 ALA A C 1
ATOM 700 O O . ALA A 1 92 ? 9.252 -1.483 -15.659 1.00 64.56 92 ALA A O 1
ATOM 701 N N . ARG A 1 93 ? 9.838 0.669 -15.881 1.00 57.53 93 ARG A N 1
ATOM 702 C CA . ARG A 1 93 ? 10.993 0.369 -16.732 1.00 57.53 93 ARG A CA 1
ATOM 703 C C . ARG A 1 93 ? 12.074 -0.229 -15.843 1.00 57.53 93 ARG A C 1
ATOM 705 O O . ARG A 1 93 ? 12.923 0.498 -15.337 1.00 57.53 93 ARG A O 1
ATOM 712 N N . VAL A 1 94 ? 12.043 -1.546 -15.662 1.00 54.66 94 VAL A N 1
ATOM 713 C CA . VAL A 1 94 ? 13.169 -2.291 -15.101 1.00 54.66 94 VAL A CA 1
ATOM 714 C C . VAL A 1 94 ? 14.385 -1.913 -15.952 1.00 54.66 94 VAL A C 1
ATOM 716 O O . VAL A 1 94 ? 14.329 -2.088 -17.177 1.00 54.66 94 VAL A O 1
ATOM 719 N N . PRO A 1 95 ? 15.459 -1.340 -15.373 1.00 49.41 95 PRO A N 1
ATOM 720 C CA . PRO A 1 95 ? 16.683 -1.121 -16.123 1.00 49.41 95 PRO A CA 1
ATOM 721 C C . PRO A 1 95 ? 17.064 -2.463 -16.748 1.00 49.41 95 PRO A C 1
ATOM 723 O O . PRO A 1 95 ? 17.046 -3.469 -16.033 1.00 49.41 95 PRO A O 1
ATOM 726 N N . PRO A 1 96 ? 17.355 -2.532 -18.058 1.00 45.53 96 PRO A N 1
ATOM 727 C CA . PRO A 1 96 ? 17.757 -3.790 -18.658 1.00 45.53 96 PRO A CA 1
ATOM 728 C C . PRO A 1 96 ? 18.955 -4.299 -17.862 1.00 45.53 96 PRO A C 1
ATOM 730 O O . PRO A 1 96 ? 19.976 -3.613 -17.774 1.00 45.53 96 PRO A O 1
ATOM 733 N N . VAL A 1 97 ? 18.798 -5.467 -17.233 1.00 55.00 97 VAL A N 1
ATOM 734 C CA . VAL A 1 97 ? 19.887 -6.166 -16.555 1.00 55.00 97 VAL A CA 1
ATOM 735 C C . VAL A 1 97 ? 21.049 -6.183 -17.539 1.00 55.00 97 VAL A C 1
ATOM 737 O O . VAL A 1 97 ? 20.909 -6.706 -18.647 1.00 55.00 97 VAL A O 1
ATOM 740 N N . LEU A 1 98 ? 22.155 -5.528 -17.173 1.00 51.12 98 LEU A N 1
ATOM 741 C CA . LEU A 1 98 ? 23.378 -5.489 -17.965 1.00 51.12 98 LEU A CA 1
ATOM 742 C C . LEU A 1 98 ? 23.764 -6.934 -18.277 1.00 51.12 98 LEU A C 1
ATOM 744 O O . LEU A 1 98 ? 24.268 -7.650 -17.412 1.00 51.12 98 LEU A O 1
ATOM 748 N N . ALA A 1 99 ? 23.484 -7.372 -19.504 1.00 57.00 99 ALA A N 1
ATOM 749 C CA . ALA A 1 99 ? 23.890 -8.683 -19.970 1.00 57.00 99 ALA A CA 1
ATOM 750 C C . ALA A 1 99 ? 25.407 -8.811 -19.749 1.00 57.00 99 ALA A C 1
ATOM 752 O O . ALA A 1 99 ? 26.145 -7.870 -20.076 1.00 57.00 99 ALA A O 1
ATOM 753 N N . PRO A 1 100 ? 25.898 -9.931 -19.189 1.00 56.47 100 PRO A N 1
ATOM 754 C CA . PRO A 1 100 ? 27.323 -10.107 -18.973 1.00 56.47 100 PRO A CA 1
ATOM 755 C C . PRO A 1 100 ? 28.019 -10.014 -20.330 1.00 56.47 100 PRO A C 1
ATOM 757 O O . PRO A 1 100 ? 27.763 -10.817 -21.231 1.00 56.47 100 PRO A O 1
ATOM 760 N N . ARG A 1 101 ? 28.888 -9.008 -20.498 1.00 56.25 101 ARG A N 1
ATOM 761 C CA . ARG A 1 101 ? 29.791 -8.931 -21.647 1.00 56.25 101 ARG A CA 1
ATOM 762 C C . ARG A 1 101 ? 30.638 -10.201 -21.627 1.00 56.25 101 ARG A C 1
ATOM 764 O O . ARG A 1 101 ? 31.554 -10.315 -20.819 1.00 56.25 101 ARG A O 1
ATOM 771 N N . ARG A 1 102 ? 30.325 -11.161 -22.502 1.00 54.12 102 ARG A N 1
ATOM 772 C CA . ARG A 1 102 ? 31.267 -12.228 -22.848 1.00 54.12 102 ARG A CA 1
ATOM 773 C C . ARG A 1 102 ? 32.498 -11.541 -23.429 1.00 54.12 102 ARG A C 1
ATOM 775 O O . ARG A 1 102 ? 32.419 -10.948 -24.501 1.00 54.12 102 ARG A O 1
ATOM 782 N N . ALA A 1 103 ? 33.592 -11.572 -22.676 1.00 50.09 103 ALA A N 1
ATOM 783 C CA . ALA A 1 103 ? 34.911 -11.287 -23.208 1.00 50.09 103 ALA A CA 1
ATOM 784 C C . ALA A 1 103 ? 35.181 -12.304 -24.327 1.00 50.09 103 ALA A C 1
ATOM 786 O O . ALA A 1 103 ? 35.020 -13.508 -24.112 1.00 50.09 103 ALA A O 1
ATOM 787 N N . ALA A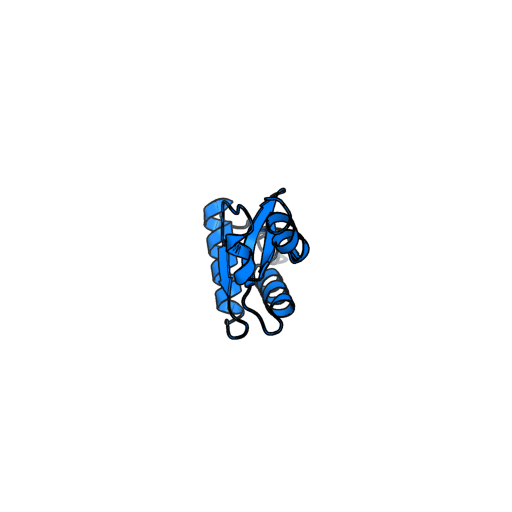 1 104 ? 35.473 -11.789 -25.519 1.00 57.38 104 ALA A N 1
ATOM 788 C CA . ALA A 1 104 ? 36.024 -12.548 -26.633 1.00 57.38 104 ALA A CA 1
ATOM 789 C C . ALA A 1 104 ? 37.547 -12.610 -26.495 1.00 57.38 104 ALA A C 1
ATOM 791 O O . ALA A 1 104 ? 38.113 -11.621 -25.970 1.00 57.38 104 ALA A O 1
#

pLDDT: mean 81.42, std 15.34, range [45.53, 95.69]